Protein AF-A0AA90U1S2-F1 (afdb_monomer)

Solvent-accessible surface area (backbone atoms only — not comparable to full-atom values): 3734 Å² total; per-residue (Å²): 127,88,79,65,50,84,76,50,74,70,54,51,55,52,44,65,70,36,87,45,68,72,58,28,52,55,49,50,54,56,54,32,70,39,94,61,81,71,48,75,67,51,45,51,53,51,44,52,52,44,53,55,47,49,54,53,51,52,64,72,78,106

Secondary structure (DSSP, 8-state):
---PPPPPHHHHHHHHT---HHHHHHHHHHHHT-SS---HHHHHHHHHHHHHHHHHHHHH--

pLDDT: mean 82.57, std 10.23, range [43.34, 91.5]

Mean predicted aligned error: 5.79 Å

Sequence (62 aa):
MPQLRNLEKFEINALDMCKDPEFREKLKVWVQKKKEPLDAYGLKKLKDKIEKHHRKLAKRNA

Foldseek 3Di:
DPPQDDADPLLVVLLVLQPDPVVSVVSSVVQSPDPDHQDPVNSVVSNVVSVVVVVVVVVVVD

Structure (mmCIF, N/CA/C/O backbone):
data_AF-A0AA90U1S2-F1
#
_entry.id   AF-A0AA90U1S2-F1
#
loop_
_atom_site.group_PDB
_atom_site.id
_atom_site.type_symbol
_atom_site.label_atom_id
_atom_site.label_alt_id
_atom_site.label_comp_id
_atom_site.label_asym_id
_atom_site.label_entity_id
_atom_site.label_seq_id
_atom_site.pdbx_PDB_ins_code
_atom_site.Cartn_x
_atom_site.Cartn_y
_atom_site.Cartn_z
_atom_site.occupancy
_atom_site.B_iso_or_equiv
_atom_site.auth_seq_id
_atom_site.auth_comp_id
_atom_site.auth_asym_id
_atom_site.auth_atom_id
_atom_site.pdbx_PDB_model_num
ATOM 1 N N . MET A 1 1 ? 4.295 20.276 -16.038 1.00 43.34 1 MET A N 1
ATOM 2 C CA . MET A 1 1 ? 3.532 19.299 -15.232 1.00 43.34 1 MET A CA 1
ATOM 3 C C . MET A 1 1 ? 4.464 18.146 -14.891 1.00 43.34 1 MET A C 1
ATOM 5 O O . MET A 1 1 ? 4.983 17.562 -15.836 1.00 43.34 1 MET A O 1
ATOM 9 N N . PRO A 1 2 ? 4.778 17.845 -13.617 1.00 48.69 2 PRO A N 1
ATOM 10 C CA . PRO A 1 2 ? 5.565 16.654 -13.321 1.00 48.69 2 PRO A CA 1
ATOM 11 C C . PRO A 1 2 ? 4.744 15.443 -13.767 1.00 48.69 2 PRO A C 1
ATOM 13 O O . PRO A 1 2 ? 3.645 15.211 -13.270 1.00 48.69 2 PRO A O 1
ATOM 16 N N . GLN A 1 3 ? 5.243 14.739 -14.778 1.00 55.28 3 GLN A N 1
ATOM 17 C CA . GLN A 1 3 ? 4.594 13.563 -15.337 1.00 55.28 3 GLN A CA 1
ATOM 18 C C . GLN A 1 3 ? 4.634 12.477 -14.259 1.00 55.28 3 GLN A C 1
ATOM 20 O O . GLN A 1 3 ? 5.698 11.935 -13.962 1.00 55.28 3 GLN A O 1
ATOM 25 N N . LEU A 1 4 ? 3.502 12.238 -13.594 1.00 63.97 4 LEU A N 1
ATOM 26 C CA . LEU A 1 4 ? 3.385 11.147 -12.631 1.00 63.97 4 LEU A CA 1
ATOM 27 C C . LEU A 1 4 ? 3.590 9.843 -13.397 1.00 63.97 4 LEU A C 1
ATOM 29 O O . LEU A 1 4 ? 2.942 9.612 -14.418 1.00 63.97 4 LEU A O 1
ATOM 33 N N . ARG A 1 5 ? 4.517 9.012 -12.924 1.00 74.62 5 ARG A N 1
ATOM 34 C CA . ARG A 1 5 ? 4.845 7.752 -13.586 1.00 74.62 5 ARG A CA 1
ATOM 35 C C . ARG A 1 5 ? 3.600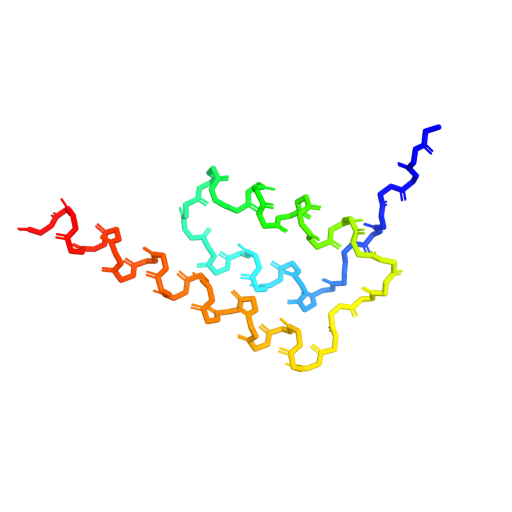 6.854 -13.641 1.00 74.62 5 ARG A C 1
ATOM 37 O O . ARG A 1 5 ? 2.822 6.794 -12.682 1.00 74.62 5 ARG A O 1
ATOM 44 N N . ASN A 1 6 ? 3.442 6.128 -14.747 1.00 76.94 6 ASN A N 1
ATOM 45 C CA . ASN A 1 6 ? 2.498 5.019 -14.810 1.00 76.94 6 ASN A C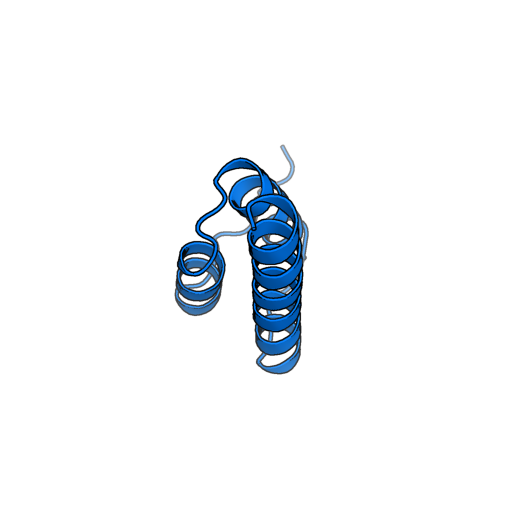A 1
ATOM 46 C C . ASN A 1 6 ? 2.916 3.938 -13.806 1.00 76.94 6 ASN A C 1
ATOM 48 O O . ASN A 1 6 ? 4.088 3.560 -13.732 1.00 76.94 6 ASN A O 1
ATOM 52 N N . LEU A 1 7 ? 1.939 3.490 -13.020 1.00 81.38 7 LEU A N 1
ATOM 53 C CA . LEU A 1 7 ? 2.125 2.436 -12.033 1.00 81.38 7 LEU A CA 1
ATOM 54 C C . LEU A 1 7 ? 2.186 1.087 -12.734 1.00 81.38 7 LEU A C 1
ATOM 56 O O . LEU A 1 7 ? 1.368 0.792 -13.607 1.00 81.38 7 LEU A O 1
ATOM 60 N N . GLU A 1 8 ? 3.124 0.257 -12.310 1.00 85.00 8 GLU A N 1
ATOM 61 C CA . GLU A 1 8 ? 3.228 -1.111 -12.795 1.00 85.00 8 GLU A CA 1
ATOM 62 C C . GLU A 1 8 ? 2.097 -1.980 -12.224 1.00 85.00 8 GLU A C 1
ATOM 64 O O . GLU A 1 8 ? 1.562 -1.720 -11.140 1.00 85.00 8 GLU A O 1
ATOM 69 N N . LYS A 1 9 ? 1.761 -3.080 -12.914 1.00 84.00 9 LYS A N 1
ATOM 70 C CA . LYS A 1 9 ? 0.704 -4.016 -12.476 1.00 84.00 9 LYS A CA 1
ATOM 71 C C . LYS A 1 9 ? 0.911 -4.505 -11.038 1.00 84.00 9 LYS A C 1
ATOM 73 O O . LYS A 1 9 ? -0.050 -4.644 -10.284 1.00 84.00 9 LYS A O 1
ATOM 78 N N . PHE A 1 10 ? 2.160 -4.743 -10.640 1.00 84.75 10 PHE A N 1
ATOM 79 C CA . PHE A 1 10 ? 2.486 -5.180 -9.284 1.00 84.75 10 PHE A CA 1
ATOM 80 C C . PHE A 1 10 ? 2.237 -4.092 -8.227 1.00 84.75 10 PHE A C 1
ATOM 82 O O . PHE A 1 10 ? 1.798 -4.412 -7.122 1.00 84.75 10 PHE A O 1
ATOM 89 N N . GLU A 1 11 ? 2.453 -2.816 -8.558 1.00 85.31 11 GLU A N 1
ATOM 90 C CA . GLU A 1 11 ? 2.203 -1.682 -7.660 1.00 85.31 11 GLU A CA 1
ATOM 91 C C . GLU A 1 11 ? 0.705 -1.458 -7.501 1.00 85.31 11 GLU A C 1
ATOM 93 O O . GLU A 1 11 ? 0.230 -1.272 -6.384 1.00 85.31 11 GLU A O 1
ATOM 98 N N . ILE A 1 12 ? -0.045 -1.554 -8.601 1.00 86.75 12 ILE A N 1
ATOM 99 C CA . ILE A 1 12 ? -1.508 -1.479 -8.591 1.00 86.75 12 ILE A CA 1
ATOM 100 C C . ILE A 1 12 ? -2.080 -2.591 -7.709 1.00 86.75 12 ILE A C 1
ATOM 102 O O . ILE A 1 12 ? -2.865 -2.293 -6.814 1.00 86.75 12 ILE A O 1
ATOM 106 N N . ASN A 1 13 ? -1.627 -3.838 -7.886 1.00 87.50 13 ASN A N 1
ATOM 107 C CA . ASN A 1 13 ? -2.058 -4.967 -7.056 1.00 87.50 13 ASN A CA 1
ATOM 108 C C . ASN A 1 13 ? -1.742 -4.753 -5.570 1.00 87.50 13 ASN A C 1
ATOM 110 O O . ASN A 1 13 ? -2.563 -5.062 -4.711 1.00 87.50 13 ASN A O 1
ATOM 114 N N . ALA A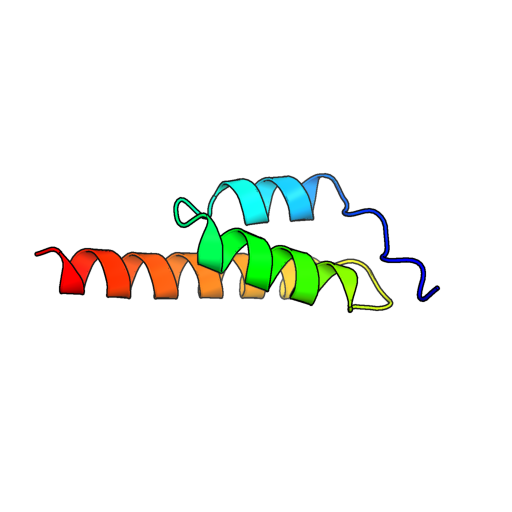 1 14 ? -0.562 -4.217 -5.244 1.00 86.69 14 ALA A N 1
ATOM 115 C CA . ALA A 1 14 ? -0.216 -3.911 -3.860 1.00 86.69 14 ALA A CA 1
ATOM 116 C C . ALA A 1 14 ? -1.100 -2.792 -3.287 1.00 86.69 14 ALA A C 1
ATOM 118 O O . ALA A 1 14 ? -1.546 -2.902 -2.153 1.00 86.69 14 ALA A O 1
ATOM 119 N N . LEU A 1 15 ? -1.391 -1.743 -4.060 1.00 87.75 15 LEU A N 1
ATOM 120 C CA . LEU A 1 15 ? -2.292 -0.662 -3.649 1.00 87.75 15 LEU A CA 1
ATOM 121 C C . LEU A 1 15 ? -3.740 -1.138 -3.489 1.00 87.75 15 LEU A C 1
ATOM 123 O O . LEU A 1 15 ? -4.443 -0.623 -2.625 1.00 87.75 15 LEU A O 1
ATOM 127 N N . ASP A 1 16 ? -4.177 -2.114 -4.283 1.00 88.00 16 ASP A N 1
ATOM 128 C CA . ASP A 1 16 ? -5.524 -2.686 -4.203 1.00 88.00 16 ASP A CA 1
ATOM 129 C C . ASP A 1 16 ? -5.738 -3.520 -2.929 1.00 88.00 16 ASP A C 1
ATOM 131 O O . ASP A 1 16 ? -6.833 -3.551 -2.377 1.00 88.00 16 ASP A O 1
ATOM 135 N N . MET A 1 17 ? -4.662 -4.082 -2.362 1.00 87.12 17 MET A N 1
ATOM 136 C CA . MET A 1 17 ? -4.709 -4.697 -1.029 1.00 87.12 17 MET A CA 1
ATOM 137 C C . MET A 1 17 ? -5.066 -3.687 0.070 1.00 87.12 17 MET A C 1
ATOM 139 O O . MET A 1 17 ? -5.500 -4.089 1.148 1.00 87.12 17 MET A O 1
ATOM 143 N N . CYS A 1 18 ? -4.894 -2.382 -0.162 1.00 87.31 18 CYS A N 1
ATOM 144 C CA . CYS A 1 18 ? -5.279 -1.360 0.798 1.00 87.31 18 CYS A CA 1
ATOM 145 C C . CYS A 1 18 ? -6.788 -1.086 0.742 1.00 87.31 18 CYS A C 1
ATOM 147 O O . CYS A 1 18 ? -7.265 -0.325 -0.094 1.00 87.31 18 CYS A O 1
ATOM 149 N N . LYS A 1 19 ? -7.520 -1.648 1.711 1.00 82.94 19 LYS A N 1
ATOM 150 C CA . LYS A 1 19 ? -8.963 -1.422 1.921 1.00 82.94 19 LYS A CA 1
ATOM 151 C C . LYS A 1 19 ? -9.340 0.008 2.336 1.00 82.94 19 LYS A C 1
ATOM 153 O O . LYS A 1 19 ? -10.516 0.346 2.313 1.00 82.94 19 LYS A O 1
ATOM 158 N N . ASP A 1 20 ? -8.365 0.822 2.738 1.00 86.12 20 ASP A N 1
ATOM 159 C CA . ASP A 1 20 ? -8.583 2.211 3.138 1.00 86.12 20 ASP A CA 1
ATOM 160 C C . ASP A 1 20 ? -8.346 3.145 1.934 1.00 86.12 20 ASP A C 1
ATOM 162 O O . ASP A 1 20 ? -7.218 3.186 1.424 1.00 86.12 20 ASP A O 1
ATOM 166 N N . PRO A 1 21 ? -9.378 3.853 1.434 1.00 85.81 21 PRO A N 1
ATOM 167 C CA . PRO A 1 21 ? -9.271 4.667 0.225 1.00 85.81 21 PRO A CA 1
ATOM 168 C C . PRO A 1 21 ? -8.363 5.891 0.410 1.00 85.81 21 PRO A C 1
ATOM 170 O O . PRO A 1 21 ? -7.572 6.197 -0.484 1.00 85.81 21 PRO A O 1
ATOM 173 N N . GLU A 1 22 ? -8.389 6.542 1.577 1.00 87.75 22 GLU A N 1
ATOM 174 C CA . GLU A 1 22 ? -7.533 7.700 1.865 1.00 87.75 22 GLU A CA 1
ATOM 175 C C . GLU A 1 22 ? -6.050 7.306 1.922 1.00 87.75 22 GLU A C 1
ATOM 177 O O . GLU A 1 22 ? -5.167 7.990 1.390 1.00 87.75 22 GLU A O 1
ATOM 182 N N . PHE A 1 23 ? -5.745 6.175 2.557 1.00 88.06 23 PHE A N 1
ATOM 183 C CA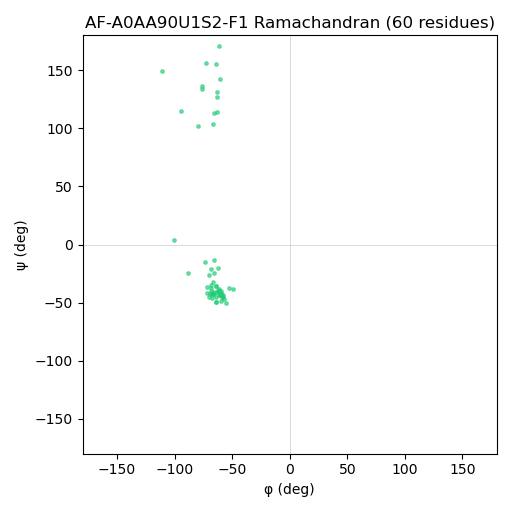 . PHE A 1 23 ? -4.388 5.654 2.640 1.00 88.06 23 PHE A CA 1
ATOM 184 C C . PHE A 1 23 ? -3.911 5.098 1.300 1.00 88.06 23 PHE A C 1
ATOM 186 O O . PHE A 1 23 ? -2.748 5.300 0.938 1.00 88.06 23 PHE A O 1
ATOM 193 N N . ARG A 1 24 ? -4.799 4.458 0.528 1.00 89.00 24 ARG A N 1
ATOM 194 C CA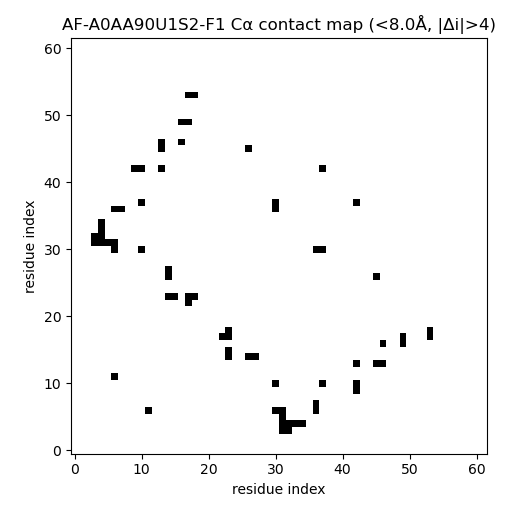 . ARG A 1 24 ? -4.512 4.004 -0.839 1.00 89.00 24 ARG A CA 1
ATOM 195 C C . ARG A 1 24 ? -4.089 5.174 -1.718 1.00 89.00 24 ARG A C 1
ATOM 197 O O . ARG A 1 24 ? -3.090 5.053 -2.424 1.00 89.00 24 ARG A O 1
ATOM 204 N N . GLU A 1 25 ? -4.788 6.303 -1.657 1.00 89.06 25 GLU A N 1
ATOM 205 C CA . GLU A 1 25 ? -4.442 7.487 -2.446 1.00 89.06 25 GLU A CA 1
ATOM 206 C C . GLU A 1 25 ? -3.090 8.083 -2.020 1.00 89.06 25 GLU A C 1
ATOM 208 O O . GLU A 1 25 ? -2.230 8.350 -2.864 1.00 89.06 25 GLU A O 1
ATOM 213 N N . LYS A 1 26 ? -2.825 8.167 -0.708 1.00 89.12 26 LYS A N 1
ATOM 214 C CA . LYS A 1 26 ? -1.508 8.577 -0.182 1.00 89.12 26 LYS A CA 1
ATOM 215 C C . LYS A 1 26 ? -0.378 7.673 -0.671 1.00 89.12 26 LYS A C 1
ATOM 217 O O . LYS A 1 26 ? 0.685 8.16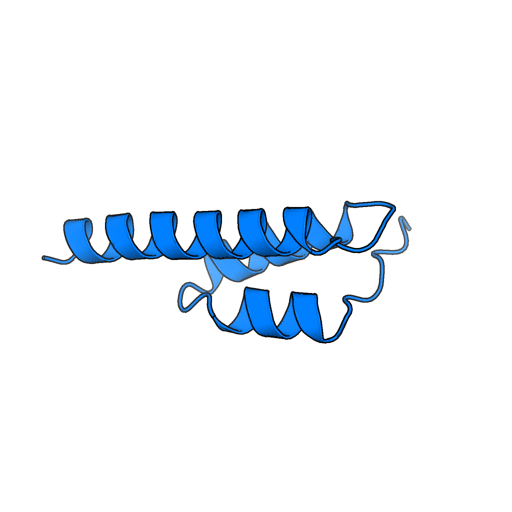5 -1.055 1.00 89.12 26 LYS A O 1
ATOM 222 N N . LEU A 1 27 ? -0.589 6.357 -0.661 1.00 88.50 27 LEU A N 1
ATOM 223 C CA . LEU A 1 27 ? 0.388 5.398 -1.168 1.00 88.50 27 LEU A CA 1
ATOM 224 C C . LEU A 1 27 ? 0.552 5.518 -2.682 1.00 88.50 27 LEU A C 1
ATOM 226 O O . LEU A 1 27 ? 1.684 5.521 -3.153 1.00 88.50 27 LEU A O 1
ATOM 230 N N . LYS A 1 28 ? -0.537 5.694 -3.433 1.00 87.88 28 LYS A N 1
ATOM 231 C CA . LYS A 1 28 ? -0.508 5.907 -4.883 1.00 87.88 28 LYS A CA 1
ATOM 232 C C . LYS A 1 28 ? 0.375 7.101 -5.239 1.00 87.88 28 LYS A C 1
ATOM 234 O O . LYS A 1 28 ? 1.308 6.951 -6.021 1.00 87.88 28 LYS A O 1
ATOM 239 N N . VAL A 1 29 ? 0.165 8.248 -4.593 1.00 87.69 29 VAL A N 1
ATOM 240 C CA . VAL A 1 29 ? 1.000 9.446 -4.784 1.00 87.69 29 VAL A CA 1
ATOM 241 C C . VAL A 1 29 ? 2.451 9.187 -4.369 1.00 87.69 29 VAL A C 1
ATOM 243 O O . VAL A 1 29 ? 3.375 9.643 -5.040 1.00 87.69 29 VAL A O 1
ATOM 246 N N . TRP A 1 30 ? 2.684 8.443 -3.284 1.00 86.31 30 TRP A N 1
ATOM 247 C CA . TRP A 1 30 ? 4.037 8.093 -2.841 1.00 86.31 30 TRP A CA 1
ATOM 248 C C . TRP A 1 30 ? 4.789 7.232 -3.863 1.00 86.31 30 TRP A C 1
ATOM 250 O O . TRP A 1 30 ? 5.972 7.475 -4.098 1.00 86.31 30 TRP A O 1
ATOM 260 N N . VAL A 1 31 ? 4.107 6.265 -4.483 1.00 85.94 31 VAL A N 1
ATOM 261 C CA . VAL A 1 31 ? 4.677 5.429 -5.546 1.00 85.94 31 VAL A CA 1
ATOM 262 C C . VAL A 1 31 ? 4.889 6.250 -6.818 1.00 85.94 31 VAL A C 1
ATOM 264 O O . VAL A 1 31 ? 5.980 6.233 -7.369 1.00 85.94 31 VAL A O 1
ATOM 267 N N . GLN A 1 32 ? 3.918 7.068 -7.230 1.00 84.56 32 GLN A N 1
ATOM 268 C CA . GLN A 1 32 ? 4.049 7.911 -8.425 1.00 84.56 32 GLN A CA 1
ATOM 269 C C . GLN A 1 32 ? 5.126 9.001 -8.309 1.00 84.56 32 GLN A C 1
ATOM 271 O O . GLN A 1 32 ? 5.643 9.461 -9.325 1.00 84.56 32 GLN A O 1
ATOM 276 N N . LYS A 1 33 ? 5.472 9.428 -7.086 1.00 83.81 33 LYS A N 1
ATOM 277 C CA . LYS A 1 33 ? 6.590 10.351 -6.825 1.00 83.81 33 LYS A CA 1
ATOM 278 C C . LYS A 1 33 ? 7.962 9.692 -6.968 1.00 83.81 33 LYS A C 1
ATOM 280 O O . LYS A 1 33 ? 8.966 10.404 -7.012 1.00 83.81 33 LYS A O 1
ATOM 285 N N . LYS A 1 34 ? 8.044 8.360 -7.000 1.00 80.75 34 LYS A N 1
ATOM 286 C CA . LYS A 1 34 ? 9.310 7.660 -7.209 1.00 80.75 34 LYS A CA 1
ATOM 287 C C . LYS A 1 34 ? 9.700 7.732 -8.684 1.00 80.75 34 LYS A C 1
ATOM 289 O O . LYS A 1 34 ? 8.880 7.495 -9.564 1.00 80.75 34 LYS A O 1
ATOM 294 N N . LYS A 1 35 ? 10.970 8.061 -8.943 1.00 71.81 35 LYS A N 1
ATOM 295 C CA . LYS A 1 35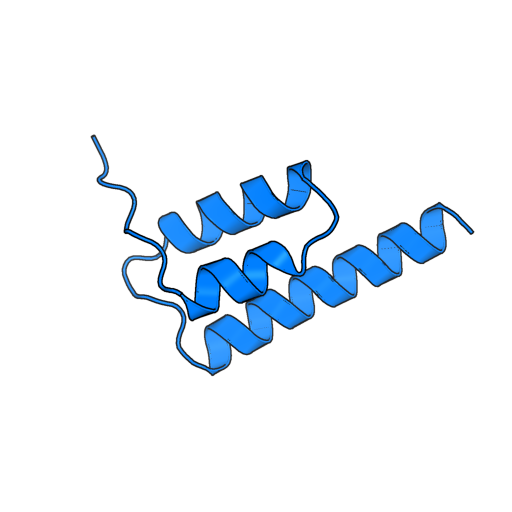 ? 11.541 8.048 -10.301 1.00 71.81 35 LYS A CA 1
ATOM 296 C C . LYS A 1 35 ? 11.563 6.637 -10.896 1.00 71.81 35 LYS A C 1
ATOM 298 O O . LYS A 1 35 ? 11.338 6.471 -12.089 1.00 71.81 35 LYS A O 1
ATOM 303 N N . GLU A 1 36 ? 11.809 5.641 -10.055 1.00 76.94 36 GLU A N 1
ATOM 304 C CA . GLU A 1 36 ? 11.938 4.239 -10.443 1.00 76.94 36 GLU A CA 1
ATOM 305 C C . GLU A 1 36 ? 10.761 3.414 -9.912 1.00 76.94 36 GLU A C 1
ATOM 307 O O . GLU A 1 36 ? 10.202 3.765 -8.862 1.00 76.94 36 GLU A O 1
ATOM 312 N N . PRO A 1 37 ? 10.364 2.348 -10.634 1.00 79.31 37 PRO A N 1
ATOM 313 C CA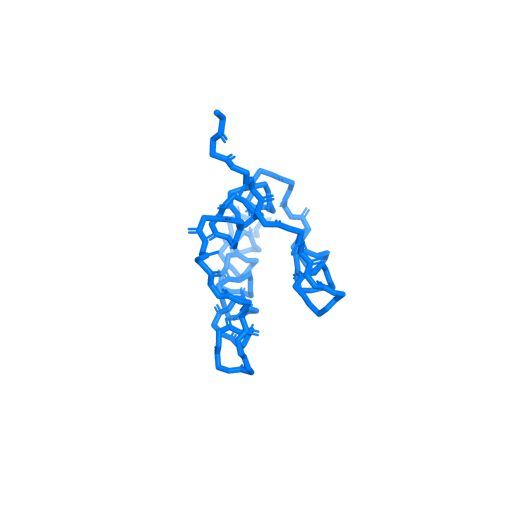 . PRO A 1 37 ? 9.313 1.461 -10.164 1.00 79.31 37 PRO A CA 1
ATOM 314 C C . PRO A 1 37 ? 9.762 0.766 -8.880 1.00 79.31 37 PRO A C 1
ATOM 316 O O . PRO A 1 37 ? 10.955 0.606 -8.620 1.00 79.31 37 PRO A O 1
ATOM 319 N N . LEU A 1 38 ? 8.811 0.342 -8.054 1.00 83.38 38 LEU A N 1
ATOM 320 C CA . LEU A 1 38 ? 9.153 -0.422 -6.864 1.00 83.38 38 LEU A CA 1
ATOM 321 C C . LEU A 1 38 ? 9.744 -1.787 -7.239 1.00 83.38 38 LEU A C 1
ATOM 323 O O . LEU A 1 38 ? 9.028 -2.682 -7.678 1.00 83.38 38 LEU A O 1
ATOM 327 N N . ASP A 1 39 ? 11.026 -1.985 -6.945 1.00 85.19 39 ASP A N 1
ATOM 328 C CA . ASP A 1 39 ? 11.629 -3.320 -6.936 1.00 85.19 39 ASP A CA 1
ATOM 329 C C . ASP A 1 39 ? 10.963 -4.234 -5.899 1.00 85.19 39 ASP A C 1
ATOM 331 O O . ASP A 1 39 ? 10.225 -3.782 -5.017 1.00 85.19 39 ASP A O 1
ATOM 335 N N . ALA A 1 40 ? 11.293 -5.529 -5.919 1.00 85.12 40 ALA A N 1
ATOM 336 C CA . ALA A 1 40 ? 10.765 -6.521 -4.976 1.00 85.12 40 ALA A CA 1
ATOM 337 C C . ALA A 1 40 ? 10.858 -6.075 -3.501 1.00 85.12 40 ALA A C 1
ATOM 339 O O . ALA A 1 40 ? 9.925 -6.273 -2.717 1.00 85.12 40 ALA A O 1
ATOM 340 N N . TYR A 1 41 ? 11.951 -5.402 -3.124 1.00 86.12 41 TYR A N 1
ATOM 341 C CA . TYR A 1 41 ? 12.115 -4.834 -1.785 1.00 86.12 41 TYR A CA 1
ATOM 342 C C . TYR A 1 41 ? 11.174 -3.647 -1.519 1.00 86.12 41 TYR A C 1
ATOM 344 O O . TYR A 1 41 ? 10.553 -3.558 -0.455 1.00 86.12 41 TYR A O 1
ATOM 352 N N . GLY A 1 42 ? 11.026 -2.747 -2.495 1.00 86.12 42 GLY A N 1
ATOM 353 C CA . GLY A 1 42 ? 10.088 -1.628 -2.430 1.00 86.12 42 GLY A CA 1
ATOM 354 C C . GLY A 1 42 ? 8.639 -2.100 -2.315 1.00 86.12 42 GLY A C 1
ATOM 355 O O . GLY A 1 42 ? 7.886 -1.580 -1.488 1.00 86.12 42 GLY A O 1
ATOM 356 N N . LEU A 1 43 ? 8.282 -3.143 -3.067 1.00 87.12 43 LEU A N 1
ATOM 357 C CA . LEU A 1 43 ? 6.974 -3.784 -3.026 1.00 87.12 43 LEU A CA 1
ATOM 358 C C . LEU A 1 43 ? 6.702 -4.435 -1.669 1.00 87.12 43 LEU A C 1
ATOM 360 O O . LEU A 1 43 ? 5.626 -4.250 -1.099 1.00 87.12 43 LEU A O 1
ATOM 364 N N . LYS A 1 44 ? 7.688 -5.157 -1.115 1.00 89.00 44 LYS A N 1
ATOM 365 C CA . LYS A 1 44 ? 7.591 -5.735 0.231 1.00 89.00 44 LYS A CA 1
ATOM 366 C C . LYS A 1 44 ? 7.314 -4.641 1.258 1.00 89.00 44 LYS A C 1
ATOM 368 O O . LYS A 1 44 ? 6.379 -4.767 2.038 1.00 89.00 44 LYS A O 1
ATOM 373 N N . LYS A 1 45 ? 8.049 -3.527 1.200 1.00 88.94 45 LYS A N 1
ATOM 374 C CA . LYS A 1 45 ? 7.866 -2.378 2.102 1.00 88.94 45 LYS A CA 1
ATOM 375 C C . LYS A 1 45 ? 6.500 -1.701 1.941 1.00 88.94 45 LYS A C 1
ATOM 377 O O . LYS A 1 45 ? 5.939 -1.225 2.927 1.00 88.94 45 LYS A O 1
ATOM 382 N N . LEU A 1 46 ? 5.969 -1.645 0.718 1.00 88.75 46 LEU A N 1
ATOM 383 C CA . LEU A 1 46 ? 4.625 -1.135 0.443 1.00 88.75 46 LEU A CA 1
ATOM 384 C C . LEU A 1 46 ? 3.559 -2.024 1.098 1.00 88.75 46 LEU A C 1
ATOM 386 O O . LEU A 1 46 ? 2.719 -1.512 1.836 1.00 88.75 46 LEU A O 1
ATOM 390 N N . LYS A 1 47 ? 3.640 -3.345 0.901 1.00 88.81 47 LYS A N 1
ATOM 391 C CA . LYS A 1 47 ? 2.733 -4.313 1.539 1.00 88.81 47 LYS A CA 1
ATOM 392 C C . LYS A 1 47 ? 2.821 -4.263 3.065 1.00 88.81 47 LYS A C 1
ATOM 394 O O . LYS A 1 47 ? 1.792 -4.208 3.726 1.00 88.81 47 LYS A O 1
ATOM 399 N N . ASP A 1 48 ? 4.030 -4.179 3.615 1.00 91.50 48 ASP A N 1
ATOM 400 C CA . ASP A 1 48 ? 4.274 -4.088 5.060 1.00 91.50 48 ASP A CA 1
ATOM 401 C C . ASP A 1 48 ? 3.633 -2.826 5.672 1.00 91.50 48 ASP A C 1
ATOM 403 O O . ASP A 1 48 ? 2.981 -2.873 6.716 1.00 91.50 48 ASP A O 1
ATOM 407 N N . LYS A 1 49 ? 3.719 -1.684 4.969 1.00 89.31 49 LYS A N 1
ATOM 408 C CA . LYS A 1 49 ? 3.015 -0.450 5.358 1.00 89.31 49 LYS A CA 1
ATOM 409 C C . LYS A 1 49 ? 1.497 -0.623 5.373 1.00 89.31 49 LYS A C 1
ATOM 411 O O . LYS A 1 49 ? 0.861 -0.127 6.304 1.00 89.31 49 LYS A O 1
ATOM 416 N N . ILE A 1 50 ? 0.931 -1.277 4.359 1.00 90.50 50 ILE A N 1
ATOM 417 C CA . ILE A 1 50 ? -0.514 -1.531 4.262 1.00 90.50 50 ILE A CA 1
ATOM 418 C C . ILE A 1 50 ? -0.959 -2.444 5.401 1.00 90.50 50 ILE A C 1
ATOM 420 O O . ILE A 1 50 ? -1.875 -2.089 6.139 1.00 90.50 50 ILE A O 1
ATOM 424 N N . GLU A 1 51 ? -0.257 -3.556 5.616 1.00 90.62 51 GLU A N 1
ATOM 425 C CA . GLU A 1 51 ? -0.554 -4.497 6.696 1.00 90.62 51 GLU A CA 1
ATOM 426 C C . GLU A 1 51 ? -0.474 -3.816 8.067 1.00 90.62 51 GLU A C 1
ATOM 428 O O . GLU A 1 51 ? -1.377 -3.947 8.895 1.00 90.62 51 GLU A O 1
ATOM 433 N N . LYS A 1 52 ? 0.571 -3.017 8.307 1.00 90.38 52 LYS A N 1
ATOM 434 C CA . LYS A 1 52 ? 0.718 -2.258 9.552 1.00 90.38 52 LYS A CA 1
ATOM 435 C C . LYS A 1 52 ? -0.420 -1.260 9.751 1.00 90.38 52 LYS A C 1
ATOM 437 O O . LYS A 1 52 ? -0.869 -1.074 10.884 1.00 90.38 52 LYS A O 1
ATOM 442 N N . HIS A 1 53 ? -0.880 -0.607 8.684 1.00 89.19 53 HIS A N 1
ATOM 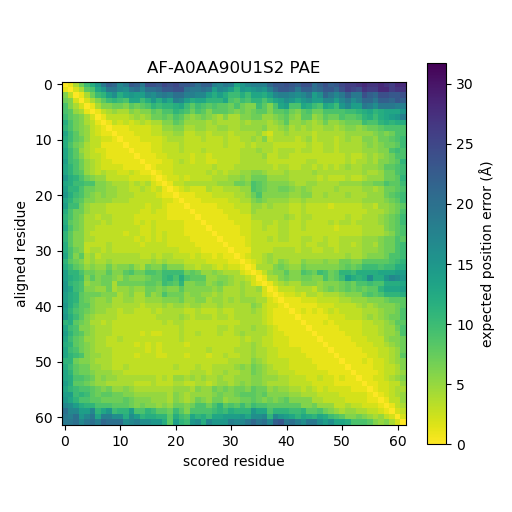443 C CA . HIS A 1 53 ? -2.015 0.305 8.763 1.00 89.19 53 HIS A CA 1
ATOM 444 C C . HIS A 1 53 ? -3.312 -0.443 9.074 1.00 89.19 53 HIS A C 1
ATOM 446 O O . HIS A 1 53 ? -4.010 -0.059 10.009 1.00 89.19 53 HIS A O 1
ATOM 452 N N . HIS A 1 54 ? -3.575 -1.554 8.385 1.00 87.75 54 HIS A N 1
ATOM 453 C CA . HIS A 1 54 ? -4.737 -2.409 8.632 1.00 87.75 54 HIS A CA 1
ATOM 454 C C . HIS A 1 54 ? -4.758 -2.961 10.051 1.00 87.75 54 HIS A C 1
ATOM 456 O O . HIS A 1 54 ? -5.793 -2.894 10.701 1.00 87.75 54 HIS A O 1
ATOM 462 N N . ARG A 1 55 ? -3.619 -3.421 10.585 1.00 88.62 55 ARG A N 1
ATOM 463 C CA . ARG A 1 55 ? -3.521 -3.863 11.987 1.00 88.62 55 ARG A CA 1
ATOM 464 C C . ARG A 1 55 ? -3.876 -2.752 12.971 1.00 88.62 55 ARG A C 1
ATOM 466 O O . ARG A 1 55 ? -4.527 -3.015 13.976 1.00 88.62 55 ARG A O 1
ATOM 473 N N . LYS A 1 56 ? -3.452 -1.512 12.706 1.00 87.00 56 LYS A N 1
ATOM 474 C CA . LYS A 1 56 ? -3.826 -0.355 13.537 1.00 87.00 56 LYS A CA 1
ATOM 475 C C . LYS A 1 56 ? -5.311 -0.022 13.419 1.00 87.00 56 LYS A C 1
ATOM 477 O O . LYS A 1 56 ? -5.922 0.307 14.425 1.00 87.00 56 LYS A O 1
ATOM 482 N N . LEU A 1 57 ? -5.864 -0.106 12.213 1.00 84.00 57 LEU A N 1
ATOM 483 C CA . LEU A 1 57 ? -7.269 0.186 11.938 1.00 84.00 57 LEU A CA 1
ATOM 484 C C . LEU A 1 57 ? -8.182 -0.863 12.590 1.00 84.00 57 LEU A C 1
ATOM 486 O O . LEU A 1 57 ? -9.130 -0.505 13.276 1.00 84.00 57 LEU A O 1
ATOM 490 N N . ALA A 1 58 ? -7.812 -2.143 12.495 1.00 83.38 58 ALA A N 1
ATOM 491 C CA . ALA A 1 58 ? -8.479 -3.243 13.182 1.00 83.38 58 ALA A CA 1
ATOM 492 C C . ALA A 1 58 ? -8.468 -3.062 14.707 1.00 83.38 58 ALA A C 1
ATOM 494 O O . ALA A 1 58 ? -9.504 -3.207 15.333 1.00 83.38 58 ALA A O 1
ATOM 495 N N . LYS A 1 59 ? -7.330 -2.672 15.301 1.00 81.69 59 LYS A N 1
ATOM 496 C CA . LYS A 1 59 ? -7.237 -2.381 16.745 1.00 81.69 59 LYS A CA 1
ATOM 497 C C . LYS A 1 59 ? -8.003 -1.136 17.193 1.00 81.69 59 LYS A C 1
ATOM 499 O O . LYS A 1 59 ? -8.222 -0.979 18.382 1.00 81.69 59 LYS A O 1
ATOM 504 N N . ARG A 1 60 ? -8.304 -0.209 16.283 1.00 75.69 60 ARG A N 1
ATOM 505 C CA . ARG A 1 60 ? -9.047 1.019 16.599 1.00 75.69 60 ARG A CA 1
ATOM 506 C C . ARG A 1 60 ? -10.560 0.827 16.484 1.00 75.69 60 ARG A C 1
ATOM 508 O O . ARG A 1 60 ? -11.296 1.573 17.113 1.00 75.69 60 ARG A O 1
ATOM 515 N N . ASN A 1 61 ? -10.987 -0.147 15.684 1.00 60.09 61 ASN A N 1
ATOM 516 C CA . ASN A 1 61 ? -12.387 -0.515 15.485 1.00 60.09 61 ASN A CA 1
ATOM 517 C C . ASN A 1 61 ? -12.807 -1.762 16.294 1.00 60.09 61 ASN A C 1
ATOM 519 O O . ASN A 1 61 ? -13.927 -2.230 16.108 1.00 60.09 61 ASN A O 1
ATOM 523 N N . ALA A 1 62 ? -11.919 -2.314 17.128 1.00 55.59 62 ALA A N 1
ATOM 524 C CA . ALA A 1 62 ? -12.173 -3.419 18.058 1.00 55.59 62 ALA A CA 1
ATOM 525 C C . ALA A 1 62 ? -12.175 -2.886 19.491 1.00 55.59 62 ALA A C 1
ATOM 527 O O . ALA A 1 62 ? -12.995 -3.383 20.289 1.00 55.59 62 ALA A O 1
#

Radius of gyration: 12.28 Å; Cα contacts (8 Å, |Δi|>4): 35; chains: 1; bounding box: 24×26×33 Å